Protein AF-A0A968ZKJ5-F1 (afdb_monomer)

Mean predicted aligned error: 7.87 Å

Structure (mmCIF, N/CA/C/O backbone):
data_AF-A0A968ZKJ5-F1
#
_entry.id   AF-A0A968ZKJ5-F1
#
loop_
_atom_site.group_PDB
_atom_site.id
_atom_site.type_symbol
_atom_site.label_atom_id
_atom_site.label_alt_id
_atom_site.label_comp_id
_atom_site.label_asym_id
_atom_site.label_entity_id
_atom_site.label_seq_id
_atom_site.pdbx_PDB_ins_code
_atom_site.Cartn_x
_atom_site.Cartn_y
_atom_site.Cartn_z
_atom_site.occupancy
_atom_site.B_iso_or_equiv
_atom_site.auth_seq_id
_atom_site.auth_comp_id
_atom_site.auth_asym_id
_atom_site.auth_atom_id
_atom_site.pdbx_PDB_model_num
ATOM 1 N N . MET A 1 1 ? -7.204 14.687 -14.076 1.00 49.84 1 MET A N 1
ATOM 2 C CA . MET A 1 1 ? -7.331 13.978 -12.780 1.00 49.84 1 MET A CA 1
ATOM 3 C C . MET A 1 1 ? -6.823 12.552 -12.993 1.00 49.84 1 MET A C 1
ATOM 5 O O . MET A 1 1 ? -7.183 11.982 -14.013 1.00 49.84 1 MET A O 1
ATOM 9 N N . HIS A 1 2 ? -5.934 12.014 -12.148 1.00 65.31 2 HIS A N 1
ATOM 10 C CA . HIS A 1 2 ? -5.369 10.662 -12.343 1.00 65.31 2 HIS A CA 1
ATOM 11 C C . HIS A 1 2 ? -6.399 9.583 -11.996 1.00 65.31 2 HIS A C 1
ATOM 13 O O . HIS A 1 2 ? -7.173 9.772 -11.060 1.00 65.31 2 HIS A O 1
ATOM 19 N N . ARG A 1 3 ? -6.401 8.447 -12.711 1.00 72.88 3 ARG A N 1
ATOM 20 C CA . ARG A 1 3 ? -7.383 7.360 -12.513 1.00 72.88 3 ARG A CA 1
ATOM 21 C C . ARG A 1 3 ? -7.411 6.880 -11.058 1.00 72.88 3 ARG A C 1
ATOM 23 O O . ARG A 1 3 ? -8.482 6.747 -10.478 1.00 72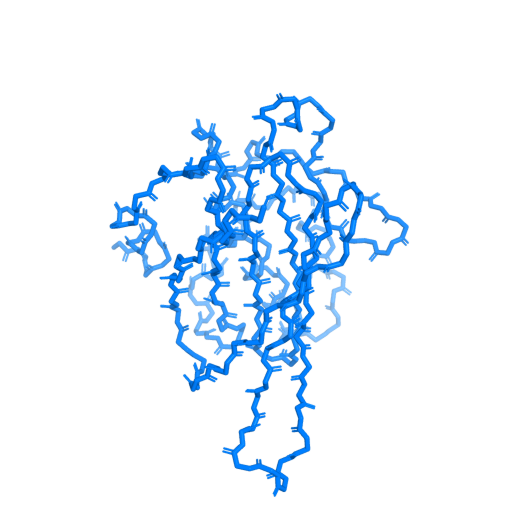.88 3 ARG A O 1
ATOM 30 N N . LEU A 1 4 ? -6.230 6.722 -10.453 1.00 72.12 4 LEU A N 1
ATOM 31 C CA . LEU A 1 4 ? -6.062 6.313 -9.052 1.00 72.12 4 LEU A CA 1
ATOM 32 C C . LEU A 1 4 ? -6.663 7.321 -8.061 1.00 72.12 4 LEU A C 1
ATOM 34 O O . LEU A 1 4 ? -7.309 6.924 -7.098 1.00 72.12 4 LEU A O 1
ATOM 38 N N . THR A 1 5 ? -6.475 8.625 -8.287 1.00 68.50 5 THR A N 1
ATOM 39 C CA . THR A 1 5 ? -7.021 9.653 -7.388 1.00 68.50 5 THR A CA 1
ATOM 40 C C . THR A 1 5 ? -8.514 9.877 -7.592 1.00 68.50 5 THR A C 1
ATOM 42 O O . THR A 1 5 ? -9.189 10.244 -6.637 1.00 68.50 5 THR A O 1
ATOM 45 N N . GLY A 1 6 ? -9.038 9.630 -8.796 1.00 71.12 6 GLY A N 1
ATOM 46 C CA . GLY A 1 6 ? -10.479 9.574 -9.050 1.00 71.12 6 GLY A CA 1
ATOM 47 C C . GLY A 1 6 ? -11.152 8.452 -8.269 1.00 71.12 6 GLY A C 1
ATOM 48 O O . GLY A 1 6 ? -12.038 8.735 -7.472 1.00 71.12 6 GLY A O 1
ATOM 49 N N . LEU A 1 7 ? -10.643 7.219 -8.389 1.00 72.25 7 LEU A N 1
ATOM 50 C CA . LEU A 1 7 ? -11.222 6.066 -7.690 1.00 72.25 7 LEU A CA 1
ATOM 51 C C . LEU A 1 7 ? -11.290 6.275 -6.167 1.00 72.25 7 LEU A C 1
ATOM 53 O O . LEU A 1 7 ? -12.276 5.909 -5.538 1.00 72.25 7 LEU A O 1
ATOM 57 N N . LEU A 1 8 ? -10.264 6.891 -5.572 1.00 74.81 8 LEU A N 1
ATOM 58 C CA . LEU A 1 8 ? -10.258 7.182 -4.136 1.00 74.81 8 LEU A CA 1
ATOM 59 C C . LEU A 1 8 ? -11.284 8.242 -3.738 1.00 74.81 8 LEU A C 1
ATOM 61 O O . LEU A 1 8 ? -11.889 8.127 -2.682 1.00 74.81 8 LEU A O 1
ATOM 65 N N . LYS A 1 9 ? -11.496 9.277 -4.556 1.00 72.25 9 LYS A N 1
ATOM 66 C CA . LYS A 1 9 ? -12.496 10.312 -4.248 1.00 72.25 9 LYS A CA 1
ATOM 67 C C . LYS A 1 9 ? -13.914 9.753 -4.229 1.00 72.25 9 LYS A C 1
ATOM 69 O O . LYS A 1 9 ? -14.715 10.186 -3.407 1.00 72.25 9 LYS A O 1
ATOM 74 N N . ASP A 1 10 ? -14.190 8.801 -5.112 1.00 68.69 10 ASP A N 1
ATOM 75 C CA . ASP A 1 10 ? -15.524 8.231 -5.287 1.00 68.69 10 ASP A CA 1
ATOM 76 C C . ASP A 1 10 ? -15.811 7.081 -4.302 1.00 68.69 10 ASP A C 1
ATOM 78 O O . ASP A 1 10 ? -16.959 6.654 -4.165 1.00 68.69 10 ASP A O 1
ATOM 82 N N . HIS A 1 11 ? -14.797 6.592 -3.573 1.00 69.44 11 HIS A N 1
ATOM 83 C CA . HIS A 1 11 ? -14.954 5.511 -2.604 1.00 69.44 11 HIS A CA 1
ATOM 84 C C . HIS A 1 11 ? -15.142 6.035 -1.171 1.00 69.44 11 HIS A C 1
ATOM 86 O O . HIS A 1 11 ? -14.295 6.767 -0.657 1.00 69.44 11 HIS A O 1
ATOM 92 N N . PRO A 1 12 ? -16.195 5.621 -0.445 1.00 62.97 12 PRO A N 1
ATOM 93 C CA . PRO A 1 12 ? -16.365 6.025 0.943 1.00 62.97 12 PRO A CA 1
ATOM 94 C C . PRO A 1 12 ? -15.247 5.453 1.837 1.00 62.97 12 PRO A C 1
ATOM 96 O O . PRO A 1 12 ? -15.015 4.247 1.894 1.00 62.97 12 PRO A O 1
ATOM 99 N N . VAL A 1 13 ? -14.589 6.334 2.600 1.00 65.00 13 VAL A N 1
ATOM 100 C CA . VAL A 1 13 ? -13.516 6.017 3.574 1.00 65.00 13 VAL A CA 1
ATOM 101 C C . VAL A 1 13 ? -14.021 5.204 4.778 1.00 65.00 13 VAL A C 1
ATOM 103 O O . VAL A 1 13 ? -13.237 4.666 5.559 1.00 65.00 13 VAL A O 1
ATOM 106 N N . ARG A 1 14 ? -15.342 5.130 4.986 1.00 68.44 14 ARG A N 1
ATOM 107 C CA . ARG A 1 14 ? -15.928 4.588 6.219 1.00 68.44 14 ARG A CA 1
ATOM 108 C C . ARG A 1 14 ? -15.789 3.069 6.298 1.00 68.44 14 ARG A C 1
ATOM 110 O O . ARG A 1 14 ? -16.676 2.335 5.878 1.00 68.44 14 ARG A O 1
ATOM 117 N N . LEU A 1 15 ? -14.716 2.617 6.940 1.00 74.50 15 LEU A N 1
ATOM 118 C CA . LEU A 1 15 ? -14.616 1.260 7.465 1.00 74.50 15 LEU A CA 1
ATOM 119 C C . LEU A 1 15 ? -15.594 1.122 8.637 1.00 74.50 15 LEU A C 1
ATOM 121 O O . LEU A 1 15 ? -15.406 1.732 9.694 1.00 74.50 15 LEU A O 1
ATOM 125 N N . SER A 1 16 ? -16.647 0.321 8.464 1.00 76.56 16 SER A N 1
ATOM 126 C CA . SER A 1 16 ? -17.399 -0.176 9.620 1.00 76.56 16 SER A CA 1
ATOM 127 C C . SER A 1 16 ? -16.469 -1.031 10.488 1.00 76.56 16 SER A C 1
ATOM 129 O O . SER A 1 16 ? -15.436 -1.499 10.015 1.00 76.56 16 SER A O 1
ATOM 131 N N . LYS A 1 17 ? -16.825 -1.279 11.755 1.00 77.00 17 LYS A N 1
ATOM 132 C CA . LYS A 1 17 ? -15.981 -2.059 12.683 1.00 77.00 17 LYS A CA 1
ATOM 133 C C . LYS A 1 17 ? -15.611 -3.461 12.174 1.00 77.00 17 LYS A C 1
ATOM 135 O O . LYS A 1 17 ? -14.669 -4.032 12.706 1.00 77.00 17 LYS A O 1
ATOM 140 N N . THR A 1 18 ? -16.331 -3.985 11.185 1.00 76.25 18 THR A N 1
ATOM 141 C CA . THR A 1 18 ? -16.178 -5.333 10.624 1.00 76.25 18 THR A CA 1
ATOM 142 C C . THR A 1 18 ? -15.886 -5.334 9.120 1.00 76.25 18 THR A C 1
ATOM 144 O O . THR A 1 18 ? -15.676 -6.399 8.540 1.00 76.25 18 THR A O 1
ATOM 147 N N . ALA A 1 19 ? -15.862 -4.163 8.471 1.00 80.69 19 ALA A N 1
ATOM 148 C CA . ALA A 1 19 ? -15.616 -4.066 7.039 1.00 80.69 19 ALA A CA 1
ATOM 149 C C . ALA A 1 19 ? -14.137 -4.270 6.704 1.00 80.69 19 ALA A C 1
ATOM 151 O O . ALA A 1 19 ? -13.238 -3.729 7.351 1.00 80.69 19 ALA A O 1
ATOM 152 N N . ILE A 1 20 ? -13.912 -4.999 5.621 1.00 81.31 20 ILE A N 1
ATOM 153 C CA . ILE A 1 20 ? -12.644 -5.126 4.926 1.00 81.31 20 ILE A CA 1
ATOM 154 C C . ILE A 1 20 ? -12.832 -4.527 3.542 1.00 81.31 20 ILE A C 1
ATOM 156 O O . ILE A 1 20 ? -13.724 -4.929 2.796 1.00 81.31 20 ILE A O 1
ATOM 160 N N . HIS A 1 21 ? -11.957 -3.602 3.177 1.00 85.62 21 HIS A N 1
ATOM 161 C CA . HIS A 1 21 ? -11.880 -3.099 1.813 1.00 85.62 21 HIS A CA 1
ATOM 162 C C . HIS A 1 21 ? -10.720 -3.792 1.096 1.00 85.62 21 HIS A C 1
ATOM 164 O O . HIS A 1 21 ? -9.587 -3.788 1.591 1.00 85.62 21 HIS A O 1
ATOM 170 N N . LEU A 1 22 ? -11.000 -4.387 -0.061 1.00 84.62 22 LEU A N 1
ATOM 171 C CA . LEU A 1 22 ? -10.004 -4.969 -0.953 1.00 84.62 22 LEU A CA 1
ATOM 172 C C . LEU A 1 22 ? -9.834 -4.076 -2.173 1.00 84.62 22 LEU A C 1
ATOM 174 O O . LEU A 1 22 ? -10.803 -3.705 -2.829 1.00 84.62 22 LEU A O 1
ATOM 178 N N . TRP A 1 23 ? -8.584 -3.752 -2.472 1.00 86.81 23 TRP A N 1
ATOM 179 C CA . TRP A 1 23 ? -8.210 -2.918 -3.600 1.00 86.81 23 TRP A CA 1
ATOM 180 C C . TRP A 1 23 ? -7.334 -3.706 -4.547 1.00 86.81 23 TRP A C 1
ATOM 182 O O . TRP A 1 23 ? -6.274 -4.197 -4.149 1.00 86.81 23 TRP A O 1
ATOM 192 N N . GLN A 1 24 ? -7.763 -3.786 -5.799 1.00 83.62 24 GLN A N 1
ATOM 193 C CA . GLN A 1 24 ? -7.006 -4.433 -6.858 1.00 83.62 24 GLN A CA 1
ATOM 194 C C . GLN A 1 24 ? -6.187 -3.398 -7.611 1.00 83.62 24 GLN A C 1
ATOM 196 O O . GLN A 1 24 ? -6.700 -2.344 -7.988 1.00 83.62 24 GLN A O 1
ATOM 201 N N . LEU A 1 25 ? -4.912 -3.700 -7.830 1.00 85.44 25 LEU A N 1
ATOM 202 C CA . LEU A 1 25 ? -3.980 -2.831 -8.526 1.00 85.44 25 LEU A CA 1
ATOM 203 C C . LEU A 1 25 ? -3.243 -3.607 -9.617 1.00 85.44 25 LEU A C 1
ATOM 205 O O . LEU A 1 25 ? -2.296 -4.341 -9.320 1.00 85.44 25 LEU A O 1
ATOM 209 N N . PRO A 1 26 ? -3.596 -3.384 -10.889 1.00 84.62 26 PRO A N 1
ATOM 210 C CA . PRO A 1 26 ? -2.771 -3.823 -12.004 1.00 84.62 26 PRO A CA 1
ATOM 211 C C . PRO A 1 26 ? -1.416 -3.110 -11.946 1.00 84.62 26 PRO A C 1
ATOM 213 O O . PRO A 1 26 ? -1.363 -1.882 -11.851 1.00 84.62 26 PRO A O 1
ATOM 216 N N . LEU A 1 27 ? -0.322 -3.865 -11.984 1.00 85.06 27 LEU A N 1
ATOM 217 C CA . LEU A 1 27 ? 1.054 -3.383 -11.855 1.00 85.06 27 LEU A CA 1
ATOM 218 C C . LEU A 1 27 ? 1.706 -3.066 -13.208 1.00 85.06 27 LEU A C 1
ATOM 220 O O . LEU A 1 27 ? 2.599 -2.223 -13.265 1.00 85.06 27 LEU A O 1
ATOM 224 N N . LEU A 1 28 ? 1.243 -3.697 -14.290 1.00 77.31 28 LEU A N 1
ATOM 225 C CA . LEU A 1 28 ? 1.602 -3.356 -15.670 1.00 77.31 28 LEU A CA 1
ATOM 226 C C . LEU A 1 28 ? 0.524 -2.470 -16.291 1.00 77.31 28 LEU A C 1
AT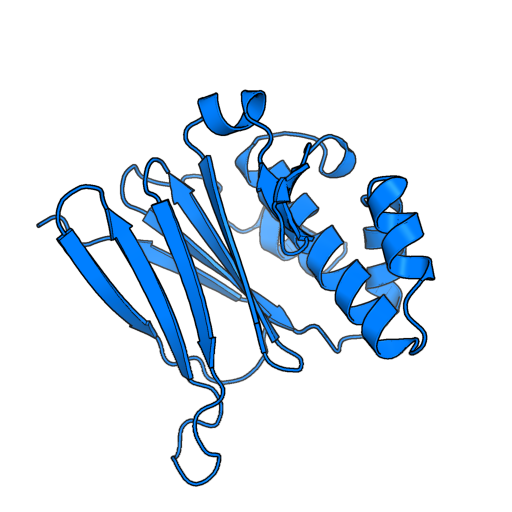OM 228 O O . LEU A 1 28 ? -0.381 -2.934 -16.973 1.00 77.31 28 LEU A O 1
ATOM 232 N N . GLN A 1 29 ? 0.617 -1.170 -16.036 1.00 68.94 29 GLN A N 1
ATOM 233 C CA . GLN A 1 29 ? -0.122 -0.142 -16.770 1.00 68.94 29 GLN A CA 1
ATOM 234 C C . GLN A 1 29 ? 0.829 1.002 -17.142 1.00 68.94 29 GLN A C 1
ATOM 236 O O . GLN A 1 29 ? 1.965 1.053 -16.670 1.00 68.94 29 GLN A O 1
ATOM 241 N N . ALA A 1 30 ? 0.364 1.899 -18.015 1.00 60.41 30 ALA A N 1
ATOM 242 C CA . ALA A 1 30 ? 1.148 2.981 -18.603 1.00 60.41 30 ALA A CA 1
ATOM 243 C C . ALA A 1 30 ? 1.999 3.764 -17.579 1.00 60.41 30 ALA A C 1
ATOM 245 O O . ALA A 1 30 ? 1.529 4.209 -16.530 1.00 60.41 30 ALA A O 1
ATOM 246 N N . THR A 1 31 ? 3.259 3.992 -17.952 1.00 64.69 31 THR A N 1
ATOM 247 C CA . THR A 1 31 ? 4.326 4.603 -17.141 1.00 64.69 31 THR A CA 1
ATOM 248 C C . THR A 1 31 ? 4.037 6.032 -16.674 1.00 64.69 31 THR A C 1
ATOM 250 O O . THR A 1 31 ? 4.635 6.487 -15.700 1.00 64.69 31 THR A O 1
ATOM 253 N N . ALA A 1 32 ? 3.102 6.737 -17.317 1.00 76.69 32 ALA A N 1
ATOM 254 C CA . ALA A 1 32 ? 2.769 8.122 -16.994 1.00 76.69 32 ALA A CA 1
ATOM 255 C C . ALA A 1 32 ? 2.241 8.296 -15.560 1.00 76.69 32 ALA A C 1
ATOM 257 O O . ALA A 1 32 ? 2.535 9.305 -14.926 1.00 76.69 32 ALA A O 1
ATOM 258 N N . GLU A 1 33 ? 1.515 7.316 -15.008 1.00 77.56 33 GLU A N 1
ATOM 259 C CA . GLU A 1 33 ? 1.037 7.400 -13.620 1.00 77.56 33 GLU A CA 1
ATOM 260 C C . GLU A 1 33 ? 2.187 7.321 -12.608 1.00 77.56 33 GLU A C 1
ATOM 262 O O . GLU A 1 33 ? 2.138 7.980 -11.571 1.00 77.56 33 GLU A O 1
ATOM 267 N N . ASN A 1 34 ? 3.263 6.595 -12.929 1.00 86.25 34 ASN A N 1
ATOM 268 C CA . ASN A 1 34 ? 4.410 6.460 -12.031 1.00 86.25 34 ASN A CA 1
ATOM 269 C C . ASN A 1 34 ? 5.128 7.792 -11.793 1.00 86.25 34 ASN A C 1
ATOM 271 O O . ASN A 1 34 ? 5.699 7.976 -10.722 1.00 86.25 34 ASN A O 1
ATOM 275 N N . LEU A 1 35 ? 5.046 8.742 -12.731 1.00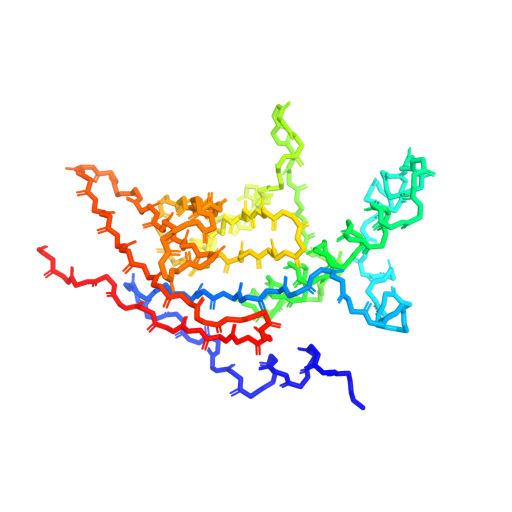 87.81 35 LEU A N 1
ATOM 276 C CA . LEU A 1 35 ? 5.584 10.094 -12.543 1.00 87.81 35 LEU A CA 1
ATOM 277 C C . LEU A 1 35 ? 4.872 10.854 -11.416 1.00 87.81 35 LEU A C 1
ATOM 279 O O . LEU A 1 35 ? 5.503 11.649 -10.729 1.00 87.81 35 LEU A O 1
ATOM 283 N N . PHE A 1 36 ? 3.583 10.586 -11.191 1.00 88.62 36 PHE A N 1
ATOM 284 C CA . PHE A 1 36 ? 2.800 11.192 -10.107 1.00 88.62 36 PHE A CA 1
ATOM 285 C C . PHE A 1 36 ? 2.922 10.424 -8.794 1.00 88.62 36 PHE A C 1
ATOM 287 O O . PHE A 1 36 ? 2.733 10.993 -7.724 1.00 88.62 36 PHE A O 1
ATOM 294 N N . LEU A 1 37 ? 3.232 9.130 -8.872 1.00 91.31 37 LEU A N 1
ATOM 295 C CA . LEU A 1 37 ? 3.439 8.281 -7.702 1.00 91.31 37 LEU A CA 1
ATOM 296 C C . LEU A 1 37 ? 4.837 8.451 -7.110 1.00 91.31 37 LEU A C 1
ATOM 298 O O . LEU A 1 37 ? 4.982 8.409 -5.893 1.00 91.31 37 LEU A O 1
ATOM 302 N N . TRP A 1 38 ? 5.849 8.672 -7.950 1.00 93.81 38 TRP A N 1
ATOM 303 C CA . TRP A 1 38 ? 7.241 8.812 -7.532 1.00 93.81 38 TRP A CA 1
ATOM 304 C C . TRP A 1 38 ? 7.456 9.843 -6.408 1.00 93.81 38 TRP A C 1
ATOM 306 O O . TRP A 1 38 ? 8.086 9.483 -5.414 1.00 93.81 38 TRP A O 1
ATOM 316 N N . PRO A 1 39 ? 6.905 11.073 -6.476 1.00 94.88 39 PRO A N 1
ATOM 317 C CA . PRO A 1 39 ? 7.089 12.073 -5.424 1.00 94.88 39 PRO A CA 1
ATOM 318 C C . PRO A 1 39 ? 6.422 11.707 -4.094 1.00 94.88 39 PRO A C 1
ATOM 320 O O . PRO A 1 39 ? 6.704 12.341 -3.084 1.00 94.88 39 PRO A O 1
ATOM 323 N N . LEU A 1 40 ? 5.524 10.714 -4.082 1.00 95.00 40 LEU A N 1
ATOM 324 C CA . LEU A 1 40 ? 4.865 10.246 -2.862 1.00 95.00 40 LEU A CA 1
ATOM 325 C C . LEU A 1 40 ? 5.741 9.267 -2.075 1.00 95.00 40 LEU A C 1
ATOM 327 O O . LEU A 1 40 ? 5.498 9.073 -0.888 1.00 95.00 40 LEU A O 1
ATOM 331 N N . LEU A 1 41 ? 6.707 8.614 -2.728 1.00 94.50 41 LEU A N 1
ATOM 332 C CA . LEU A 1 41 ? 7.598 7.650 -2.085 1.00 94.50 41 LEU A CA 1
ATOM 333 C C . LEU A 1 41 ? 8.560 8.357 -1.124 1.00 94.50 41 LEU A C 1
ATOM 335 O O . LEU A 1 41 ? 9.080 9.430 -1.446 1.00 94.50 41 LEU A O 1
ATOM 339 N N . SER A 1 42 ? 8.867 7.709 0.005 1.00 92.75 42 SER A N 1
ATOM 340 C CA . SER A 1 42 ? 9.954 8.156 0.886 1.00 92.75 42 SER A CA 1
ATOM 341 C C . SER A 1 42 ? 11.305 8.073 0.172 1.00 92.75 42 SER A C 1
ATOM 343 O O . SER A 1 42 ? 11.456 7.374 -0.833 1.00 92.75 42 SER A O 1
ATOM 345 N N . VAL A 1 43 ? 12.315 8.764 0.701 1.00 93.00 43 VAL A N 1
ATOM 346 C CA . VAL A 1 43 ? 13.677 8.742 0.142 1.00 93.00 43 VAL A CA 1
ATOM 347 C C . VAL A 1 43 ? 14.203 7.305 0.049 1.00 93.00 43 VAL A C 1
ATOM 349 O O . VAL A 1 43 ? 14.627 6.862 -1.014 1.00 93.00 43 VAL A O 1
ATOM 352 N N . ASP A 1 44 ? 14.074 6.541 1.125 1.00 91.62 44 ASP A N 1
ATOM 353 C CA . ASP A 1 44 ? 14.448 5.127 1.232 1.00 91.62 44 ASP A CA 1
ATOM 354 C C . ASP A 1 44 ? 13.679 4.221 0.248 1.00 91.62 44 ASP A C 1
ATOM 356 O O . ASP A 1 44 ? 14.245 3.280 -0.319 1.00 91.62 44 ASP A O 1
ATOM 360 N N . GLU A 1 45 ? 12.409 4.512 -0.037 1.00 93.69 45 GLU A N 1
ATOM 361 C CA . GLU A 1 45 ? 11.651 3.806 -1.077 1.00 93.69 45 GLU A CA 1
ATOM 362 C C . GLU A 1 45 ? 12.126 4.167 -2.484 1.00 93.69 45 GLU A C 1
ATOM 364 O O . GLU A 1 45 ? 12.246 3.278 -3.329 1.00 93.69 45 GLU A O 1
ATOM 369 N N . GLN A 1 46 ? 12.419 5.442 -2.747 1.00 95.69 46 GLN A N 1
ATOM 370 C CA . GLN A 1 46 ? 12.980 5.892 -4.021 1.00 95.69 46 GLN A CA 1
ATOM 371 C C . GLN A 1 46 ? 14.358 5.266 -4.264 1.00 95.69 46 GLN A C 1
ATOM 373 O O . GLN A 1 46 ? 14.652 4.809 -5.369 1.00 95.69 46 GLN A O 1
ATOM 378 N N . GLU A 1 47 ? 15.199 5.185 -3.236 1.00 94.81 47 GLU A N 1
ATOM 379 C CA . GLU A 1 47 ? 16.478 4.482 -3.303 1.00 94.81 47 GLU A CA 1
ATOM 380 C C . GLU A 1 47 ? 16.290 2.995 -3.583 1.00 94.81 47 GLU A C 1
ATOM 382 O O . GLU A 1 47 ? 16.963 2.446 -4.455 1.00 94.81 47 GLU A O 1
ATOM 387 N N . ARG A 1 48 ? 15.350 2.333 -2.900 1.00 92.94 48 ARG A N 1
ATOM 388 C CA . ARG A 1 48 ? 15.022 0.928 -3.169 1.00 92.94 48 ARG A CA 1
ATOM 389 C C . ARG A 1 48 ? 14.529 0.730 -4.602 1.00 92.94 48 ARG A C 1
ATOM 391 O O . ARG A 1 48 ? 14.959 -0.217 -5.256 1.00 92.94 48 ARG A O 1
ATOM 398 N N . ALA A 1 49 ? 13.688 1.628 -5.109 1.00 93.62 49 ALA A N 1
ATOM 399 C CA . ALA A 1 49 ? 13.203 1.596 -6.485 1.00 93.62 49 ALA A CA 1
ATOM 400 C C . ALA A 1 49 ? 14.354 1.707 -7.501 1.00 93.62 49 ALA A C 1
ATOM 402 O O . ALA A 1 49 ? 14.352 1.021 -8.521 1.00 93.62 49 ALA A O 1
ATOM 403 N N . LYS A 1 50 ? 15.370 2.533 -7.222 1.00 95.56 50 LYS A N 1
ATOM 404 C CA . LYS A 1 50 ? 16.563 2.692 -8.077 1.00 95.56 50 LYS A CA 1
ATOM 405 C C . LYS A 1 50 ? 17.471 1.458 -8.114 1.00 95.56 50 LYS A C 1
ATOM 407 O O . LYS A 1 50 ? 18.261 1.340 -9.041 1.00 95.56 50 LYS A O 1
ATOM 412 N N . ARG A 1 51 ? 17.365 0.539 -7.145 1.00 95.75 51 ARG A N 1
ATOM 413 C CA . ARG A 1 51 ? 18.193 -0.684 -7.075 1.00 95.75 51 ARG A CA 1
ATOM 414 C C . ARG A 1 51 ? 17.682 -1.832 -7.953 1.00 95.75 51 ARG A C 1
ATOM 416 O O . ARG A 1 51 ? 18.388 -2.825 -8.107 1.00 95.75 51 ARG A O 1
ATOM 423 N N . PHE A 1 52 ? 16.472 -1.741 -8.507 1.00 93.06 52 PHE A N 1
ATOM 424 C CA . PHE A 1 52 ? 15.967 -2.764 -9.424 1.00 93.06 52 PHE A CA 1
ATOM 425 C C . PHE A 1 52 ? 16.732 -2.738 -10.750 1.00 93.06 52 PHE A C 1
ATOM 427 O O . PHE A 1 52 ? 16.855 -1.695 -11.384 1.00 93.06 52 PHE A O 1
ATOM 434 N N . VAL A 1 53 ? 17.202 -3.909 -11.189 1.00 94.94 53 VAL A N 1
ATOM 435 C CA . VAL A 1 53 ? 17.945 -4.065 -12.452 1.00 94.94 53 VAL A CA 1
ATOM 436 C C . VAL A 1 53 ? 17.023 -3.902 -13.659 1.00 94.94 53 VAL A C 1
ATOM 438 O O . VAL A 1 53 ? 17.380 -3.262 -14.645 1.00 94.94 53 VAL A O 1
ATOM 441 N N . ARG A 1 54 ? 15.821 -4.487 -13.597 1.00 91.81 54 ARG A N 1
ATOM 442 C CA . ARG A 1 54 ? 14.835 -4.383 -14.673 1.00 91.81 54 ARG A CA 1
ATOM 443 C C . ARG A 1 54 ? 13.943 -3.176 -14.436 1.00 91.81 54 ARG A C 1
ATOM 445 O O . ARG A 1 54 ? 13.311 -3.057 -13.388 1.00 91.81 54 ARG A O 1
ATOM 452 N N . ARG A 1 55 ? 13.809 -2.342 -15.468 1.00 90.25 55 ARG A N 1
ATOM 453 C CA . ARG A 1 55 ? 12.892 -1.196 -15.479 1.00 90.25 55 ARG A CA 1
ATOM 454 C C . ARG A 1 55 ? 11.457 -1.590 -15.116 1.00 90.25 55 ARG A C 1
ATOM 456 O O . ARG A 1 55 ? 10.807 -0.891 -14.353 1.00 90.25 55 ARG A O 1
ATOM 463 N N . GLN A 1 56 ? 10.993 -2.733 -15.611 1.00 89.50 56 GLN A N 1
ATOM 464 C CA . GLN A 1 56 ? 9.655 -3.236 -15.313 1.00 89.50 56 GLN A CA 1
ATOM 465 C C . GLN A 1 56 ? 9.463 -3.503 -13.812 1.00 89.50 56 GLN A C 1
ATOM 467 O O . GLN A 1 56 ? 8.447 -3.114 -13.247 1.00 89.50 56 GLN A O 1
ATOM 472 N N . ASP A 1 57 ? 10.447 -4.105 -13.139 1.00 90.19 57 ASP A N 1
ATOM 473 C CA . ASP A 1 57 ? 10.366 -4.381 -11.700 1.00 90.19 57 ASP A CA 1
ATOM 474 C C . ASP A 1 57 ? 10.386 -3.079 -10.882 1.00 90.19 57 ASP A C 1
ATOM 476 O O . ASP A 1 57 ? 9.622 -2.928 -9.925 1.00 90.19 57 ASP A O 1
ATOM 480 N N . GLN A 1 58 ? 11.191 -2.098 -11.309 1.00 92.19 58 GLN A N 1
ATOM 481 C CA . GLN A 1 58 ? 11.178 -0.746 -10.747 1.00 92.19 58 GLN A CA 1
ATOM 482 C C . GLN A 1 58 ? 9.797 -0.090 -10.885 1.00 92.19 58 GLN A C 1
ATOM 484 O O . GLN A 1 58 ? 9.259 0.436 -9.911 1.00 92.19 58 GLN A O 1
ATOM 489 N N . GLU A 1 59 ? 9.213 -0.116 -12.082 1.00 91.19 59 GLU A N 1
ATOM 490 C CA . GLU A 1 59 ? 7.914 0.495 -12.368 1.00 91.19 59 GLU A CA 1
ATOM 491 C C . GLU A 1 59 ? 6.792 -0.159 -11.558 1.00 91.19 59 GLU A C 1
ATOM 493 O O . GLU A 1 59 ? 5.973 0.552 -10.968 1.00 91.19 59 GLU A O 1
ATOM 498 N N . LYS A 1 60 ? 6.795 -1.493 -11.450 1.00 90.38 60 LYS A N 1
ATOM 499 C CA . LYS A 1 60 ? 5.866 -2.242 -10.592 1.00 90.38 60 LYS A CA 1
ATOM 500 C C . LYS A 1 60 ? 6.014 -1.842 -9.126 1.00 90.38 60 LYS A C 1
ATOM 502 O O . LYS A 1 60 ? 5.010 -1.624 -8.449 1.00 90.38 60 LYS A O 1
ATOM 507 N N . PHE A 1 61 ? 7.249 -1.712 -8.636 1.00 91.25 61 PHE A N 1
ATOM 508 C CA . PHE A 1 61 ? 7.509 -1.298 -7.259 1.00 91.25 61 PHE A CA 1
ATOM 509 C C . PHE A 1 61 ? 6.983 0.114 -6.977 1.00 91.25 61 PHE A C 1
ATOM 511 O O . PHE A 1 61 ? 6.270 0.306 -5.991 1.00 91.25 61 PHE A O 1
ATOM 518 N N . VAL A 1 62 ? 7.292 1.089 -7.841 1.00 93.00 62 VAL A N 1
ATOM 519 C CA . VAL A 1 62 ? 6.822 2.480 -7.698 1.00 93.00 62 VAL A CA 1
ATOM 520 C C . VAL A 1 62 ? 5.299 2.528 -7.705 1.00 93.00 62 VAL A C 1
ATOM 522 O O . VAL A 1 62 ? 4.701 3.178 -6.846 1.00 93.00 62 VAL A O 1
ATOM 525 N N . ARG A 1 63 ? 4.670 1.789 -8.622 1.00 91.19 63 ARG A N 1
ATOM 526 C CA . ARG A 1 63 ? 3.215 1.729 -8.742 1.00 91.19 63 ARG A CA 1
ATOM 527 C C . ARG A 1 63 ? 2.559 1.153 -7.493 1.00 91.19 63 ARG A C 1
ATOM 529 O O . ARG A 1 63 ? 1.695 1.802 -6.903 1.00 91.19 63 ARG A O 1
ATOM 536 N N . ALA A 1 64 ? 3.006 -0.025 -7.056 1.00 90.69 64 ALA A N 1
ATOM 537 C CA . ALA A 1 64 ? 2.501 -0.675 -5.850 1.00 90.69 64 ALA A CA 1
ATOM 538 C C . ALA A 1 64 ? 2.676 0.221 -4.621 1.00 90.69 64 ALA A C 1
ATOM 540 O O . ALA A 1 64 ? 1.741 0.418 -3.844 1.00 90.69 64 ALA A O 1
ATOM 541 N N . ARG A 1 65 ? 3.868 0.802 -4.457 1.00 93.06 65 ARG A N 1
ATOM 542 C CA . ARG A 1 65 ? 4.186 1.618 -3.290 1.00 93.06 65 ARG A CA 1
ATOM 543 C C . ARG A 1 65 ? 3.387 2.913 -3.253 1.00 93.06 65 ARG A C 1
ATOM 545 O O . ARG A 1 65 ? 2.777 3.219 -2.229 1.00 93.06 65 ARG A O 1
ATOM 552 N N . GLY A 1 66 ? 3.379 3.654 -4.356 1.00 92.88 66 GLY A N 1
ATOM 553 C CA . GLY A 1 66 ? 2.657 4.916 -4.451 1.00 92.88 66 GLY A CA 1
ATOM 554 C C . GLY A 1 66 ? 1.156 4.725 -4.256 1.00 92.88 66 GLY A C 1
ATOM 555 O O . GLY A 1 66 ? 0.529 5.511 -3.551 1.00 92.88 66 GLY A O 1
ATOM 556 N N . PHE A 1 67 ? 0.585 3.644 -4.791 1.00 90.69 67 PHE A N 1
ATOM 557 C CA . PHE A 1 67 ? -0.826 3.333 -4.577 1.00 90.69 67 PHE A CA 1
ATOM 558 C C . PHE A 1 67 ? -1.147 3.011 -3.115 1.00 90.69 67 PHE A C 1
ATOM 560 O O . PHE A 1 67 ? -2.106 3.552 -2.572 1.00 90.69 67 PHE A O 1
ATOM 567 N N . VAL A 1 68 ? -0.327 2.195 -2.443 1.00 92.12 68 VAL A N 1
ATOM 568 C CA . VAL A 1 68 ? -0.508 1.912 -1.009 1.00 92.12 68 VAL A CA 1
ATOM 569 C C . VAL A 1 68 ? -0.434 3.196 -0.180 1.00 92.12 68 VAL A C 1
ATOM 571 O O . VAL A 1 68 ? -1.225 3.369 0.742 1.00 92.12 68 VAL A O 1
ATOM 574 N N . ARG A 1 69 ? 0.467 4.125 -0.518 1.00 93.94 69 ARG A N 1
ATOM 575 C CA . ARG A 1 69 ? 0.539 5.439 0.139 1.00 93.94 69 ARG A CA 1
ATOM 576 C C . ARG A 1 69 ? -0.707 6.279 -0.090 1.00 93.94 69 ARG A C 1
ATOM 578 O O . ARG A 1 69 ? -1.226 6.847 0.865 1.00 93.94 69 ARG A O 1
ATOM 585 N N . LEU A 1 70 ? -1.196 6.343 -1.329 1.00 92.19 70 LEU A N 1
ATOM 586 C CA . LEU A 1 70 ? -2.435 7.050 -1.659 1.00 92.19 70 LEU A CA 1
ATOM 587 C C . LEU A 1 70 ? -3.620 6.487 -0.876 1.00 92.19 70 LEU A C 1
ATOM 589 O O . LEU A 1 70 ? -4.364 7.251 -0.265 1.00 92.19 70 LEU A O 1
ATOM 593 N N . LEU A 1 71 ? -3.755 5.160 -0.857 1.00 91.12 71 LEU A N 1
ATOM 594 C CA . LEU A 1 71 ? -4.787 4.472 -0.095 1.00 91.12 71 LEU A CA 1
ATOM 595 C C . LEU A 1 71 ? -4.689 4.814 1.385 1.00 91.12 71 LEU A C 1
ATOM 597 O O . LEU A 1 71 ? -5.632 5.339 1.961 1.00 91.12 71 LEU A O 1
ATOM 601 N N . LEU A 1 72 ? -3.549 4.548 2.014 1.00 91.62 72 LEU A N 1
ATOM 602 C CA . LEU A 1 72 ? -3.416 4.735 3.455 1.00 91.62 72 LEU A CA 1
ATOM 603 C C . LEU A 1 72 ? -3.538 6.203 3.856 1.00 91.62 72 LEU A C 1
ATOM 605 O O . LEU A 1 72 ? -4.186 6.480 4.857 1.00 91.62 72 LEU A O 1
ATOM 609 N N . GLY A 1 73 ? -3.012 7.136 3.060 1.00 91.44 73 GLY A N 1
ATOM 610 C CA . GLY A 1 73 ? -3.236 8.566 3.267 1.00 91.44 73 GLY A CA 1
ATOM 611 C C . GLY A 1 73 ? -4.725 8.911 3.241 1.00 91.44 73 GLY A C 1
ATOM 612 O O . GLY A 1 73 ? -5.215 9.612 4.121 1.00 91.44 73 GLY A O 1
ATOM 613 N N . HIS A 1 74 ? -5.477 8.325 2.309 1.00 89.62 74 HIS A N 1
ATOM 614 C CA . HIS A 1 74 ? -6.925 8.490 2.234 1.00 89.62 74 HIS A CA 1
ATOM 615 C C . HIS A 1 74 ? -7.668 7.904 3.452 1.00 89.62 74 HIS A C 1
ATOM 617 O O . HIS A 1 74 ? -8.520 8.586 4.015 1.00 89.62 74 HIS A O 1
ATOM 623 N N . TYR A 1 75 ? -7.320 6.698 3.926 1.00 88.69 75 TYR A N 1
ATOM 624 C CA . TYR A 1 75 ? -7.946 6.104 5.126 1.00 88.69 75 TYR A CA 1
ATOM 625 C C . TYR A 1 75 ? -7.552 6.790 6.437 1.00 88.69 75 TYR A C 1
ATOM 627 O O . TYR A 1 75 ? -8.325 6.777 7.394 1.00 88.69 75 TYR A O 1
ATOM 635 N N . LEU A 1 76 ? -6.352 7.366 6.499 1.00 88.75 76 LEU A N 1
ATOM 636 C CA . LEU A 1 76 ? -5.817 8.026 7.690 1.00 88.75 76 LEU A CA 1
ATOM 637 C C . LEU A 1 76 ? -6.082 9.536 7.707 1.00 88.75 76 LEU A C 1
ATOM 639 O O . LEU A 1 76 ? -5.770 10.182 8.702 1.00 88.75 76 LEU A O 1
ATOM 643 N N . SER A 1 77 ? -6.641 10.099 6.631 1.00 88.94 77 SER A N 1
ATOM 644 C CA . SER A 1 77 ? -6.722 11.550 6.408 1.00 88.94 77 SER A CA 1
ATOM 645 C C . SER A 1 77 ? -5.357 12.248 6.519 1.00 88.94 77 SER A C 1
ATOM 647 O O . SER A 1 77 ? -5.246 13.329 7.092 1.00 88.94 77 SER A O 1
ATOM 649 N N . LEU A 1 78 ? -4.312 11.623 5.970 1.00 90.50 78 LEU A N 1
ATOM 650 C CA . LEU A 1 78 ? -2.944 12.142 5.932 1.00 90.50 78 LEU A CA 1
ATOM 651 C C . LEU A 1 78 ? -2.487 12.373 4.488 1.00 90.50 78 LEU A C 1
ATOM 653 O O . LEU A 1 78 ? -2.886 11.627 3.585 1.00 90.50 78 LEU A O 1
ATOM 657 N N . PRO A 1 79 ? -1.587 13.339 4.244 1.00 92.00 79 PRO A N 1
ATOM 658 C CA . PRO A 1 79 ? -0.864 13.401 2.984 1.00 92.00 79 PRO A CA 1
ATOM 659 C C . PRO A 1 79 ? -0.164 12.053 2.699 1.00 92.00 79 PRO A C 1
ATOM 661 O O . PRO A 1 79 ? 0.505 11.514 3.580 1.00 92.00 79 PRO A O 1
ATOM 664 N N . PRO A 1 80 ? -0.263 11.485 1.481 1.00 92.31 80 PRO A N 1
ATOM 665 C CA . PRO A 1 80 ? 0.313 10.170 1.162 1.00 92.31 80 PRO A CA 1
ATOM 666 C C . PRO A 1 80 ? 1.822 10.046 1.442 1.00 92.31 80 PRO A C 1
ATOM 668 O O . PRO A 1 80 ? 2.314 8.975 1.805 1.00 92.31 80 PRO A O 1
ATOM 671 N N . ALA A 1 81 ? 2.559 11.147 1.277 1.00 92.44 81 ALA A N 1
ATOM 672 C CA . ALA A 1 81 ? 3.991 11.222 1.561 1.00 92.44 81 ALA A CA 1
ATOM 673 C C . ALA A 1 81 ? 4.306 11.157 3.069 1.00 92.44 81 ALA A C 1
ATOM 675 O O . ALA A 1 81 ? 5.382 10.706 3.449 1.00 92.44 81 ALA A O 1
ATOM 676 N N . GLU A 1 82 ? 3.359 11.536 3.931 1.00 92.31 82 GLU A N 1
ATOM 677 C CA . GLU A 1 82 ? 3.507 11.527 5.393 1.00 92.31 82 GLU A CA 1
ATOM 678 C C . GLU A 1 82 ? 3.139 10.179 6.028 1.00 92.31 82 GLU A C 1
ATOM 680 O O . GLU A 1 82 ? 3.340 9.972 7.223 1.00 92.31 82 GLU A O 1
ATOM 685 N N . VAL A 1 83 ? 2.632 9.219 5.245 1.00 92.50 83 VAL A N 1
ATOM 686 C CA . VAL A 1 83 ? 2.404 7.856 5.736 1.00 92.50 83 VAL A CA 1
ATOM 687 C C . VAL A 1 83 ? 3.751 7.219 6.084 1.00 92.50 83 VAL A C 1
ATOM 689 O O . VAL A 1 83 ? 4.584 6.969 5.209 1.00 92.50 83 VAL A O 1
ATOM 692 N N . VAL A 1 84 ? 3.970 6.929 7.365 1.00 90.75 84 VAL A N 1
ATOM 693 C CA . VAL A 1 84 ? 5.216 6.318 7.837 1.00 90.75 84 VAL A CA 1
ATOM 694 C C . VAL A 1 84 ? 5.080 4.799 7.844 1.00 90.75 84 VAL A C 1
ATOM 696 O O . VAL A 1 84 ? 4.181 4.240 8.482 1.00 90.75 84 VAL A O 1
ATOM 699 N N . PHE A 1 85 ? 5.997 4.127 7.145 1.00 90.12 85 PHE A N 1
ATOM 700 C CA . PHE A 1 85 ? 6.125 2.675 7.187 1.00 90.12 85 PHE A CA 1
ATOM 701 C C . PHE A 1 85 ? 7.295 2.246 8.061 1.00 90.12 85 PHE A C 1
ATOM 703 O O . PHE A 1 85 ? 8.371 2.833 8.023 1.00 90.12 85 PHE A O 1
ATOM 710 N N . GLU A 1 86 ? 7.093 1.149 8.772 1.00 87.88 86 GLU A N 1
ATOM 711 C CA . GLU A 1 86 ? 8.154 0.315 9.315 1.00 87.88 86 GLU A CA 1
ATOM 712 C C . GLU A 1 86 ? 8.335 -0.908 8.408 1.00 87.88 86 GLU A C 1
ATOM 714 O O . GLU A 1 86 ? 7.385 -1.401 7.786 1.00 87.88 86 GLU A O 1
ATOM 719 N N . TYR A 1 87 ? 9.565 -1.409 8.325 1.00 80.00 87 TYR A N 1
ATOM 720 C CA . TYR A 1 87 ? 9.905 -2.547 7.479 1.00 80.00 87 TYR A CA 1
ATOM 721 C C . TYR A 1 87 ? 10.276 -3.750 8.337 1.00 80.00 87 TYR A C 1
ATOM 723 O O . TYR A 1 87 ? 11.224 -3.706 9.115 1.00 80.00 87 TYR A O 1
ATOM 731 N N . GLY A 1 88 ? 9.535 -4.845 8.166 1.00 70.50 88 GLY A N 1
ATOM 732 C CA . GLY A 1 88 ? 9.893 -6.127 8.768 1.00 70.50 88 GLY A CA 1
ATOM 733 C C . GLY A 1 88 ? 11.023 -6.839 8.015 1.00 70.50 88 GLY A C 1
ATOM 734 O O . GLY A 1 88 ? 11.442 -6.419 6.936 1.00 70.50 88 GLY A O 1
ATOM 735 N N . LEU A 1 89 ? 11.433 -8.000 8.535 1.00 57.56 89 LEU A N 1
ATOM 736 C CA . LEU A 1 89 ? 12.549 -8.831 8.041 1.00 57.56 89 LEU A CA 1
ATOM 737 C C . LEU A 1 89 ? 12.504 -9.193 6.541 1.00 57.56 89 LEU A C 1
ATOM 739 O O . LEU A 1 89 ? 13.528 -9.538 5.964 1.00 57.56 89 LEU A O 1
ATOM 743 N N . ARG A 1 90 ? 11.335 -9.121 5.891 1.00 63.41 90 ARG A N 1
ATOM 744 C CA . ARG A 1 90 ? 11.150 -9.432 4.456 1.00 63.41 90 ARG A CA 1
ATOM 745 C C . ARG A 1 90 ? 10.891 -8.195 3.589 1.00 63.41 90 ARG A C 1
ATOM 747 O O . ARG A 1 90 ? 10.429 -8.310 2.458 1.00 63.41 90 ARG A O 1
ATOM 754 N N . GLY A 1 91 ? 11.111 -6.996 4.130 1.00 70.75 91 GLY A N 1
ATOM 755 C CA . GLY A 1 91 ? 10.877 -5.732 3.429 1.00 70.75 91 GLY A CA 1
ATOM 756 C C . GLY A 1 91 ? 9.404 -5.448 3.114 1.00 70.75 91 GLY A C 1
ATOM 757 O O . GLY A 1 91 ? 9.131 -4.566 2.290 1.00 70.75 91 GLY A O 1
ATOM 758 N N . LYS A 1 92 ? 8.473 -6.188 3.739 1.00 78.62 92 LYS A N 1
ATOM 759 C CA . LYS A 1 92 ? 7.029 -5.937 3.676 1.00 78.62 92 LYS A CA 1
ATOM 760 C C . LYS A 1 92 ? 6.719 -4.711 4.539 1.00 78.62 92 LYS A C 1
ATOM 762 O O . LYS A 1 92 ? 7.147 -4.681 5.695 1.00 78.62 92 LYS A O 1
ATOM 767 N N . PRO A 1 93 ? 6.017 -3.710 3.993 1.00 85.31 93 PRO A N 1
ATOM 768 C CA . PRO A 1 93 ? 5.687 -2.517 4.750 1.00 85.31 93 PRO A CA 1
ATOM 769 C C . PRO A 1 93 ? 4.625 -2.818 5.799 1.00 85.31 93 PRO A C 1
ATOM 771 O O . PRO A 1 93 ? 3.684 -3.572 5.548 1.00 85.31 93 PRO A O 1
ATOM 774 N N . GLN A 1 94 ? 4.751 -2.174 6.944 1.00 85.56 94 GLN A N 1
ATOM 775 C CA . GLN A 1 94 ? 3.734 -2.116 7.984 1.00 85.56 94 GLN A CA 1
ATOM 776 C C . GLN A 1 94 ? 3.571 -0.656 8.393 1.00 85.56 94 GLN A C 1
ATOM 778 O O . GLN A 1 94 ? 4.530 0.105 8.315 1.00 85.56 94 GLN A O 1
ATOM 783 N N . LEU A 1 95 ? 2.375 -0.236 8.810 1.00 86.38 95 LEU A N 1
ATOM 784 C CA . LEU A 1 95 ? 2.201 1.115 9.355 1.00 86.38 95 LEU A CA 1
ATOM 785 C C . LEU A 1 95 ? 3.092 1.259 10.589 1.00 86.38 95 LEU A C 1
ATOM 787 O O . LEU A 1 95 ? 3.234 0.289 11.338 1.00 86.38 95 LEU A O 1
ATOM 791 N N . ALA A 1 96 ? 3.676 2.434 10.806 1.00 85.25 96 ALA A N 1
ATOM 792 C CA . ALA A 1 96 ? 4.444 2.700 12.016 1.00 85.25 96 ALA A CA 1
ATOM 793 C C . ALA A 1 96 ? 3.585 2.534 13.280 1.00 85.25 96 ALA A C 1
ATOM 795 O O . ALA A 1 96 ? 2.364 2.730 13.239 1.00 85.25 96 ALA A O 1
ATOM 796 N N . VAL A 1 97 ? 4.208 2.189 14.411 1.00 78.50 97 VAL A N 1
ATOM 797 C CA . VAL A 1 97 ? 3.510 1.942 15.691 1.00 78.50 97 VAL A CA 1
ATOM 798 C C . VAL A 1 97 ? 2.572 3.097 16.059 1.00 78.50 97 VAL A C 1
ATOM 800 O O . VAL A 1 97 ? 1.419 2.855 16.418 1.00 78.50 97 VAL A O 1
ATOM 803 N N . ALA A 1 98 ? 3.028 4.343 15.900 1.00 74.12 98 ALA A N 1
ATOM 804 C CA . ALA A 1 98 ? 2.234 5.538 16.193 1.00 74.12 98 ALA A CA 1
ATOM 805 C C . ALA A 1 98 ? 0.930 5.592 15.377 1.00 74.12 98 ALA A C 1
ATOM 807 O O . ALA A 1 98 ? -0.129 5.926 15.902 1.00 74.12 98 ALA A O 1
ATOM 808 N N . THR A 1 99 ? 0.977 5.189 14.107 1.00 79.56 99 THR A N 1
ATOM 809 C CA . THR A 1 99 ? -0.191 5.159 13.221 1.00 79.56 99 THR A CA 1
ATOM 810 C C . THR A 1 99 ? -1.076 3.937 13.472 1.00 79.56 99 THR A C 1
ATOM 812 O O . THR A 1 99 ? -2.295 4.029 13.322 1.00 79.56 99 THR A O 1
ATOM 815 N N . ARG A 1 100 ? -0.519 2.802 13.925 1.00 72.88 100 ARG A N 1
ATOM 816 C CA . ARG A 1 100 ? -1.312 1.615 14.315 1.00 72.88 100 ARG A CA 1
ATOM 817 C C . ARG A 1 100 ? -2.251 1.883 15.490 1.00 72.88 100 ARG A C 1
ATOM 819 O O . ARG A 1 100 ? -3.243 1.172 15.621 1.00 72.88 100 ARG A O 1
ATOM 826 N N . ALA A 1 101 ? -1.989 2.909 16.305 1.00 72.25 101 ALA A N 1
ATOM 827 C CA . ALA A 1 101 ? -2.881 3.325 17.391 1.00 72.25 101 ALA A CA 1
ATOM 828 C C . ALA A 1 101 ? -4.280 3.747 16.896 1.00 72.25 101 ALA A C 1
ATOM 830 O O . ALA A 1 101 ? -5.251 3.649 17.643 1.00 72.25 101 ALA A O 1
ATOM 831 N N . THR A 1 102 ? -4.415 4.127 15.618 1.00 80.19 102 THR A N 1
ATOM 832 C CA . THR A 1 102 ? -5.722 4.356 14.966 1.00 80.19 102 THR A CA 1
ATOM 833 C C . THR A 1 102 ? -6.564 3.080 14.849 1.00 80.19 102 THR A C 1
ATOM 835 O O . THR A 1 102 ? -7.770 3.137 14.610 1.00 80.19 102 THR A O 1
ATOM 838 N N . GLY A 1 103 ? -5.938 1.911 15.006 1.00 83.00 103 GLY A N 1
ATOM 839 C CA . GLY A 1 103 ? -6.538 0.606 14.781 1.00 83.00 103 GLY A CA 1
ATOM 840 C C . GLY A 1 103 ? -6.569 0.187 13.311 1.00 83.00 103 GLY A C 1
ATOM 841 O O . GLY A 1 103 ? -7.001 -0.930 13.044 1.00 83.00 103 GLY A O 1
ATOM 842 N N . LEU A 1 104 ? -6.117 1.017 12.365 1.00 87.50 104 LEU A N 1
ATOM 843 C CA . LEU A 1 104 ? -6.066 0.653 10.949 1.00 87.50 104 LEU A CA 1
ATOM 844 C C . LEU A 1 104 ? -4.996 -0.418 10.702 1.00 87.50 104 LEU A C 1
ATOM 846 O O . LEU A 1 104 ? -3.848 -0.289 11.131 1.00 87.50 104 LEU A O 1
ATOM 850 N N . GLN A 1 105 ? -5.373 -1.467 9.982 1.00 86.19 105 GLN A N 1
ATOM 851 C CA . GLN A 1 105 ? -4.498 -2.557 9.572 1.00 86.19 105 GLN A CA 1
ATOM 852 C C . GLN A 1 105 ? -4.553 -2.684 8.054 1.00 86.19 105 GLN A C 1
ATOM 854 O O . GLN A 1 105 ? -5.610 -2.514 7.444 1.00 86.19 105 GLN A O 1
ATOM 859 N N . PHE A 1 106 ? -3.414 -2.996 7.437 1.00 89.00 106 PHE A N 1
ATOM 860 C CA . PHE A 1 106 ? -3.367 -3.287 6.012 1.00 89.00 106 PHE A CA 1
ATOM 861 C C . PHE A 1 106 ? -2.444 -4.460 5.712 1.00 89.00 106 PHE A C 1
ATOM 863 O O . PHE A 1 106 ? -1.497 -4.745 6.450 1.00 89.00 106 PHE A O 1
ATOM 870 N N . ASN A 1 107 ? -2.709 -5.129 4.598 1.00 87.75 107 ASN A N 1
ATOM 871 C CA . ASN A 1 107 ? -1.848 -6.171 4.074 1.00 87.75 107 ASN A CA 1
ATOM 872 C C . ASN A 1 107 ? -1.751 -6.036 2.554 1.00 87.75 107 ASN A C 1
ATOM 874 O O . ASN A 1 107 ? -2.735 -5.732 1.890 1.00 87.75 107 ASN A O 1
ATOM 878 N N . LEU A 1 108 ? -0.551 -6.245 2.021 1.00 88.12 108 LEU A N 1
ATOM 879 C CA . LEU A 1 108 ? -0.273 -6.242 0.590 1.00 88.12 108 LEU A CA 1
ATOM 880 C C . LEU A 1 108 ? 0.214 -7.631 0.176 1.00 88.12 108 LEU A C 1
ATOM 882 O O . LEU A 1 108 ? 1.138 -8.165 0.806 1.00 88.12 108 LEU A O 1
ATOM 886 N N . SER A 1 109 ? -0.359 -8.157 -0.901 1.00 84.94 109 SER A N 1
ATOM 887 C CA . SER A 1 109 ? 0.163 -9.308 -1.640 1.00 84.94 109 SER A CA 1
ATOM 888 C C . SER A 1 109 ? 0.177 -9.000 -3.131 1.00 84.94 109 SER A C 1
ATOM 890 O O . SER A 1 109 ? -0.579 -8.152 -3.603 1.00 84.94 109 SER A O 1
ATOM 892 N N . HIS A 1 110 ? 1.071 -9.640 -3.872 1.00 83.75 110 HIS A N 1
ATOM 893 C CA . HIS A 1 110 ? 1.163 -9.474 -5.313 1.00 83.75 110 HIS A CA 1
ATOM 894 C C . HIS A 1 110 ? 1.533 -10.794 -5.979 1.00 83.75 110 HIS A C 1
ATOM 896 O O . HIS A 1 110 ? 2.327 -11.570 -5.452 1.00 83.75 110 HIS A O 1
ATOM 902 N N . CYS A 1 111 ? 1.004 -11.005 -7.175 1.00 79.94 111 CYS A N 1
ATOM 903 C CA . CYS A 1 111 ? 1.322 -12.130 -8.036 1.00 79.94 111 CYS A CA 1
ATOM 904 C C . CYS A 1 111 ? 1.456 -11.591 -9.455 1.00 79.94 111 CYS A C 1
ATOM 906 O O . CYS A 1 111 ? 0.535 -10.954 -9.962 1.00 79.94 111 CYS A O 1
ATOM 908 N N . GLN A 1 112 ? 2.622 -11.811 -10.069 1.00 81.81 112 GLN A N 1
ATOM 909 C CA . GLN A 1 112 ? 2.967 -11.317 -11.406 1.00 81.81 112 GLN A CA 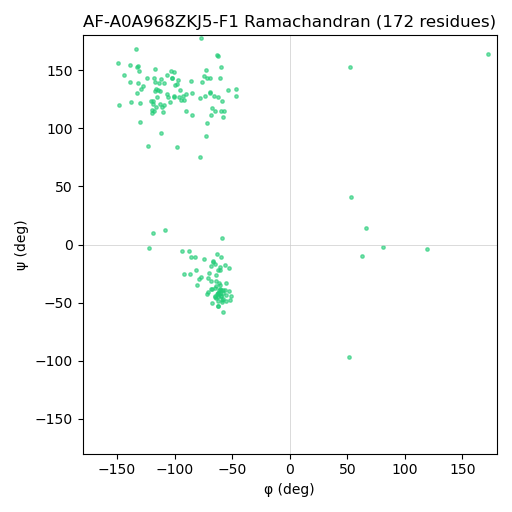1
ATOM 910 C C . GLN A 1 112 ? 2.735 -9.807 -11.574 1.00 81.81 112 GLN A C 1
ATOM 912 O O . GLN A 1 112 ? 3.591 -8.987 -11.218 1.00 81.81 112 GLN A O 1
ATOM 917 N N . ASP A 1 113 ? 1.581 -9.465 -12.134 1.00 83.62 113 ASP A N 1
ATOM 918 C CA . ASP A 1 113 ? 1.221 -8.155 -12.653 1.00 83.62 113 ASP A CA 1
ATOM 919 C C . ASP A 1 113 ? 0.012 -7.578 -11.916 1.00 83.62 113 ASP A C 1
ATOM 921 O O . ASP A 1 113 ? -0.524 -6.552 -12.324 1.00 83.62 113 ASP A O 1
ATOM 925 N N . LEU A 1 114 ? -0.405 -8.213 -10.822 1.00 83.06 114 LEU A N 1
ATOM 926 C CA . LEU A 1 114 ? -1.508 -7.787 -9.978 1.00 83.06 114 LEU A CA 1
ATOM 927 C C . LEU A 1 114 ? -1.040 -7.700 -8.524 1.00 83.06 114 LEU A C 1
ATOM 929 O O . LEU A 1 114 ? -0.350 -8.586 -8.016 1.00 83.06 114 LEU A O 1
ATOM 933 N N . ALA A 1 115 ? -1.437 -6.632 -7.845 1.00 86.12 115 ALA A N 1
ATOM 934 C CA . ALA A 1 115 ? -1.335 -6.494 -6.403 1.00 86.12 115 ALA A CA 1
ATOM 935 C C . ALA A 1 115 ? -2.727 -6.350 -5.790 1.00 86.12 115 ALA A C 1
ATOM 937 O O . ALA A 1 115 ? -3.583 -5.668 -6.348 1.00 86.12 115 ALA A O 1
ATOM 938 N N . ILE A 1 116 ? -2.919 -6.940 -4.612 1.00 86.12 116 ILE A N 1
ATOM 939 C CA . ILE A 1 116 ? -4.073 -6.693 -3.753 1.00 86.12 116 ILE A CA 1
ATOM 940 C C . ILE A 1 116 ? -3.615 -5.994 -2.483 1.00 86.12 116 ILE A C 1
ATOM 942 O O . ILE A 1 116 ? -2.676 -6.438 -1.814 1.00 86.12 116 ILE A O 1
ATOM 946 N N . VAL A 1 117 ? -4.326 -4.927 -2.129 1.00 88.31 117 VAL A N 1
ATOM 947 C CA . VAL A 1 117 ? -4.216 -4.261 -0.833 1.00 88.31 117 VAL A CA 1
ATOM 948 C C . VAL A 1 117 ? -5.505 -4.504 -0.065 1.00 88.31 117 VAL A C 1
ATOM 950 O O . VAL A 1 117 ? -6.579 -4.090 -0.492 1.00 88.31 117 VAL A O 1
ATOM 953 N N . ALA A 1 118 ? -5.395 -5.160 1.080 1.00 87.31 118 ALA A N 1
ATOM 954 C CA . ALA A 1 118 ? -6.493 -5.334 2.011 1.00 87.31 118 ALA A CA 1
ATOM 955 C C . ALA A 1 118 ? -6.364 -4.303 3.139 1.00 87.31 118 ALA A C 1
ATOM 957 O O . ALA A 1 118 ? -5.258 -4.089 3.642 1.00 87.31 118 ALA A O 1
ATOM 958 N N . ILE A 1 119 ? -7.472 -3.674 3.536 1.00 87.75 119 ILE A N 1
ATOM 959 C CA . ILE A 1 119 ? -7.538 -2.671 4.608 1.00 87.75 119 ILE A CA 1
ATOM 960 C C . ILE A 1 119 ? -8.702 -3.014 5.539 1.00 87.75 119 ILE A C 1
ATOM 962 O O . ILE A 1 119 ? -9.815 -3.246 5.073 1.00 87.75 119 ILE A O 1
ATOM 966 N N . ALA A 1 120 ? -8.453 -3.044 6.848 1.00 85.19 120 ALA A N 1
ATOM 967 C CA . ALA A 1 120 ? -9.459 -3.368 7.858 1.00 85.19 120 ALA A CA 1
ATOM 968 C C . ALA A 1 120 ? -9.196 -2.631 9.184 1.00 85.19 120 ALA A C 1
ATOM 970 O O . ALA A 1 120 ? -8.048 -2.284 9.483 1.00 85.19 120 ALA A O 1
ATOM 971 N N . PRO A 1 121 ? -10.222 -2.416 10.022 1.00 83.00 121 PRO A N 1
ATOM 972 C CA . PRO A 1 121 ? -10.035 -1.949 11.387 1.00 83.00 121 PRO A CA 1
ATOM 973 C C . PRO A 1 121 ? -9.778 -3.122 12.345 1.00 83.00 121 PRO A C 1
ATOM 975 O O . PRO A 1 121 ? -10.436 -4.149 12.274 1.00 83.00 121 PRO A O 1
ATOM 978 N N . ARG A 1 122 ? -8.870 -2.939 13.306 1.00 72.75 122 ARG A N 1
ATOM 979 C CA . ARG A 1 122 ? -8.687 -3.727 14.547 1.00 72.75 122 ARG A CA 1
ATOM 980 C C . ARG A 1 122 ? -8.314 -5.215 14.420 1.00 72.75 122 ARG A C 1
ATOM 982 O O . ARG A 1 122 ? -7.941 -5.793 15.438 1.00 72.75 122 ARG A O 1
ATOM 989 N N . TYR A 1 123 ? -8.350 -5.826 13.236 1.00 70.50 123 TYR A N 1
ATOM 990 C CA . TYR A 1 123 ? -8.005 -7.242 13.029 1.00 70.50 123 TYR A CA 1
ATOM 991 C C . TYR A 1 123 ? -6.654 -7.432 12.343 1.00 70.50 123 TYR A C 1
ATOM 993 O O . TYR A 1 123 ? -6.283 -6.673 11.448 1.00 70.50 123 TYR A O 1
ATOM 1001 N N . SER A 1 124 ? -5.938 -8.495 12.714 1.00 69.50 124 SER A N 1
ATOM 1002 C CA . SER A 1 124 ? -4.740 -8.901 11.984 1.00 69.50 124 SER A CA 1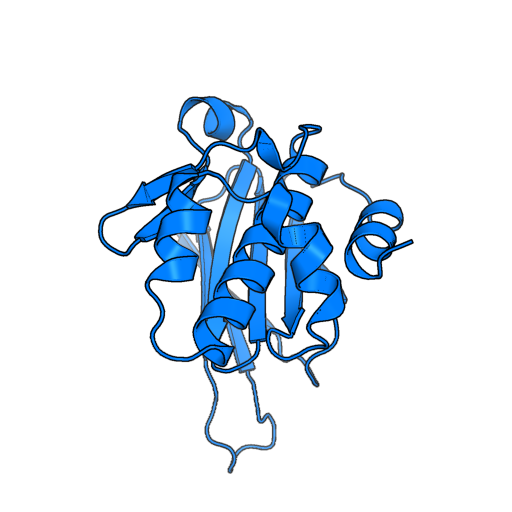
ATOM 1003 C C . SER A 1 124 ? -5.130 -9.407 10.597 1.00 69.50 124 SER A C 1
ATOM 1005 O O . SER A 1 124 ? -5.857 -10.381 10.422 1.00 69.50 124 SER A O 1
ATOM 1007 N N . LEU A 1 125 ? -4.642 -8.717 9.578 1.00 73.56 125 LEU A N 1
ATOM 1008 C CA . LEU A 1 125 ? -5.052 -8.953 8.206 1.00 73.56 125 LEU A CA 1
ATOM 1009 C C . LEU A 1 125 ? -3.953 -9.675 7.432 1.00 73.56 125 LEU A C 1
ATOM 1011 O O . LEU A 1 125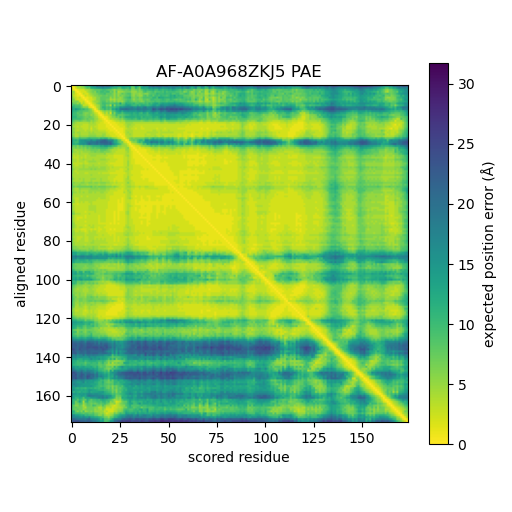 ? -2.809 -9.213 7.390 1.00 73.56 125 LEU A O 1
ATOM 1015 N N . GLY A 1 126 ? -4.312 -10.786 6.796 1.00 76.44 126 GLY A N 1
ATOM 1016 C CA . GLY A 1 126 ? -3.534 -11.430 5.749 1.00 76.44 126 GLY A CA 1
ATOM 1017 C C . GLY A 1 126 ? -4.266 -11.313 4.418 1.00 76.44 126 GLY A C 1
ATOM 1018 O O . GLY A 1 126 ? -5.485 -11.404 4.343 1.00 76.44 126 GLY A O 1
ATOM 1019 N N . VAL A 1 127 ? -3.530 -11.108 3.339 1.00 76.25 127 VAL A N 1
ATOM 1020 C CA . VAL A 1 127 ? -4.049 -11.396 2.005 1.00 76.25 127 VAL A CA 1
ATOM 1021 C C . VAL A 1 127 ? -2.993 -12.199 1.285 1.00 76.25 127 VAL A C 1
ATOM 1023 O O . VAL A 1 127 ? -1.802 -11.914 1.441 1.00 76.25 127 VAL A O 1
ATOM 1026 N N . ASP A 1 128 ? -3.426 -13.214 0.550 1.00 77.56 128 ASP A N 1
ATOM 1027 C CA . ASP A 1 128 ? -2.548 -14.005 -0.286 1.00 77.56 128 ASP A CA 1
ATOM 1028 C C . ASP A 1 128 ? -3.126 -14.102 -1.694 1.00 77.56 128 ASP A C 1
ATOM 1030 O O . ASP A 1 128 ? -4.326 -14.296 -1.888 1.00 77.56 128 ASP A O 1
ATOM 1034 N N . LEU A 1 129 ? -2.277 -13.880 -2.687 1.00 75.00 129 LEU A N 1
ATOM 1035 C CA . LEU A 1 129 ? -2.677 -13.893 -4.085 1.00 75.00 129 LEU A CA 1
ATOM 1036 C C . LEU A 1 129 ? -1.867 -14.979 -4.773 1.00 75.00 129 LEU A C 1
ATOM 1038 O O . LEU A 1 129 ? -0.652 -14.856 -4.916 1.00 75.00 129 LEU A O 1
ATOM 1042 N N . GLU A 1 130 ? -2.560 -16.025 -5.207 1.00 70.31 130 GLU A N 1
ATOM 1043 C CA . GLU A 1 130 ? -1.966 -17.179 -5.864 1.00 70.31 130 GLU A CA 1
ATOM 1044 C C . GLU A 1 130 ? -2.504 -17.291 -7.295 1.00 70.31 130 GLU A C 1
ATOM 1046 O O . GLU A 1 130 ? -3.686 -17.082 -7.575 1.00 70.31 130 GLU A O 1
ATOM 1051 N N . GLN A 1 131 ? -1.629 -17.634 -8.236 1.00 67.19 131 GLN A N 1
ATOM 1052 C CA . GLN A 1 131 ? -2.079 -18.043 -9.557 1.00 67.19 131 GLN A CA 1
ATOM 1053 C C . GLN A 1 131 ? -2.410 -19.533 -9.502 1.00 67.19 131 GLN A C 1
ATOM 1055 O O . GLN A 1 131 ? -1.511 -20.362 -9.353 1.00 67.19 131 GLN A O 1
ATOM 1060 N N . LEU A 1 132 ? -3.693 -19.878 -9.625 1.00 64.31 132 LEU A N 1
ATOM 1061 C CA . LEU A 1 132 ? -4.076 -21.268 -9.849 1.00 64.31 132 LEU A CA 1
ATOM 1062 C C . LEU A 1 132 ? -3.726 -21.674 -11.280 1.00 64.31 132 LEU A C 1
ATOM 1064 O O . LEU A 1 132 ? -3.684 -20.845 -12.188 1.00 64.31 132 LEU A O 1
ATOM 1068 N N . ASN A 1 133 ? -3.434 -22.964 -11.450 1.00 58.72 133 ASN A N 1
ATOM 1069 C CA . ASN A 1 133 ? -3.000 -23.555 -12.710 1.00 58.72 133 ASN A CA 1
ATOM 1070 C C . ASN A 1 133 ? -3.894 -23.078 -13.879 1.00 58.72 133 ASN A C 1
ATOM 1072 O O . ASN A 1 133 ? -5.110 -23.245 -13.788 1.00 58.72 133 ASN A O 1
ATOM 1076 N N . PRO A 1 134 ? -3.326 -22.547 -14.981 1.00 54.66 134 PRO A N 1
ATOM 1077 C CA . PRO A 1 134 ? -4.087 -22.045 -16.132 1.00 54.66 134 PRO A CA 1
ATOM 1078 C C . PRO A 1 134 ? -4.983 -23.094 -16.820 1.00 54.66 134 PRO A C 1
ATOM 1080 O O . PRO A 1 134 ? -5.807 -22.737 -17.655 1.00 54.66 134 PRO A O 1
ATOM 1083 N N . GLN A 1 135 ? -4.841 -24.379 -16.476 1.00 55.97 135 GLN A N 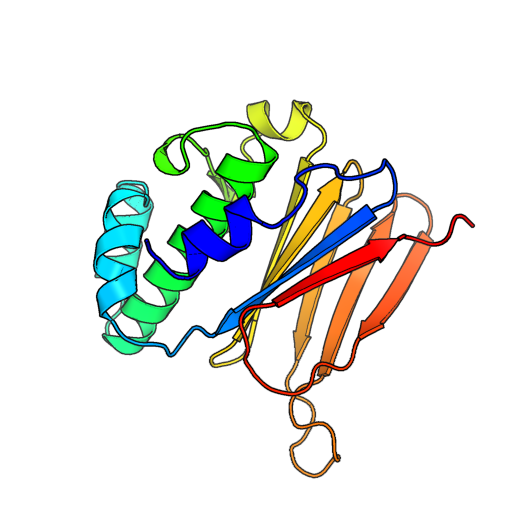1
ATOM 1084 C CA . GLN A 1 135 ? -5.734 -25.472 -16.892 1.00 55.97 135 GLN A CA 1
ATOM 1085 C C . GLN A 1 135 ? -7.092 -25.479 -16.156 1.00 55.97 135 GLN A C 1
ATOM 1087 O O . GLN A 1 135 ? -8.006 -26.197 -16.553 1.00 55.97 135 GLN A O 1
ATOM 1092 N N . VAL A 1 136 ? -7.239 -24.704 -15.078 1.00 53.62 136 VAL A N 1
ATOM 1093 C CA . VAL A 1 136 ? -8.505 -24.494 -14.364 1.00 53.62 136 VAL A CA 1
ATOM 1094 C C . VAL A 1 136 ? -9.107 -23.176 -14.857 1.00 53.62 136 VAL A C 1
ATOM 1096 O O . VAL A 1 136 ? -8.385 -22.196 -15.009 1.00 53.62 136 VAL A O 1
ATOM 1099 N N . SER A 1 137 ? -10.425 -23.123 -15.086 1.00 52.25 137 SER A N 1
ATOM 1100 C CA . SER A 1 137 ? -11.163 -21.992 -15.693 1.00 52.25 137 SER A CA 1
ATOM 1101 C C . SER A 1 137 ? -11.066 -20.631 -14.973 1.00 52.25 137 SER A C 1
ATOM 1103 O O . SER A 1 137 ? -11.730 -19.681 -15.379 1.00 52.25 137 SER A O 1
ATOM 1105 N N . TYR A 1 138 ? -10.249 -20.517 -13.925 1.00 52.94 138 TYR A N 1
ATOM 1106 C CA . TYR A 1 138 ? -10.022 -19.305 -13.143 1.00 52.94 138 TYR A CA 1
ATOM 1107 C C . TYR A 1 138 ? -8.524 -18.967 -13.160 1.00 52.94 138 TYR A C 1
ATOM 1109 O O . TYR A 1 138 ? -7.797 -19.359 -12.244 1.00 52.94 138 TYR A O 1
ATOM 1117 N N . PRO A 1 139 ? -8.038 -18.251 -14.192 1.00 50.59 139 PRO A N 1
ATOM 1118 C CA . PRO A 1 139 ? -6.607 -18.022 -14.414 1.00 50.59 139 PRO A CA 1
ATOM 1119 C C . PRO A 1 139 ? -5.910 -17.222 -13.297 1.00 50.59 139 PRO A C 1
ATOM 1121 O O . PRO A 1 139 ? -4.684 -17.110 -13.301 1.00 50.59 139 PRO A O 1
ATOM 1124 N N . GLN A 1 140 ? -6.667 -16.668 -12.340 1.00 55.94 140 GLN A N 1
ATOM 1125 C CA . GLN A 1 140 ? -6.188 -16.000 -11.127 1.00 55.94 140 GLN A CA 1
ATOM 1126 C C . GLN A 1 140 ? -7.226 -16.223 -10.014 1.00 55.94 140 GLN A C 1
ATOM 1128 O O . GLN A 1 140 ? -8.384 -15.842 -10.171 1.00 55.94 140 GLN A O 1
ATOM 1133 N N . THR A 1 141 ? -6.855 -16.857 -8.898 1.00 57.91 141 THR A N 1
ATOM 1134 C CA . THR A 1 141 ? -7.759 -17.010 -7.744 1.00 57.91 141 THR A CA 1
ATOM 1135 C C . THR A 1 141 ? -7.142 -16.326 -6.542 1.00 57.91 141 THR A C 1
ATOM 1137 O O . THR A 1 141 ? -6.045 -16.665 -6.110 1.00 57.91 141 THR A O 1
ATOM 1140 N N . LEU A 1 142 ? -7.849 -15.347 -5.987 1.00 61.97 142 LEU A N 1
ATOM 1141 C CA . LEU A 1 142 ? -7.401 -14.664 -4.786 1.00 61.97 142 LEU A CA 1
ATOM 1142 C C . LEU A 1 142 ? -7.828 -15.461 -3.550 1.00 61.97 142 LEU A C 1
ATOM 1144 O O . LEU A 1 142 ? -9.001 -15.802 -3.382 1.00 61.97 142 LEU A O 1
ATOM 1148 N N . VAL A 1 143 ? -6.884 -15.708 -2.643 1.00 62.22 143 VAL A N 1
ATOM 1149 C CA . VAL A 1 143 ? -7.161 -16.360 -1.361 1.00 62.22 143 VAL A CA 1
ATOM 1150 C C . VAL A 1 143 ? -6.952 -15.349 -0.240 1.00 62.22 143 VAL A C 1
ATOM 1152 O O . VAL A 1 143 ? -5.846 -15.133 0.256 1.00 62.22 143 VAL A O 1
ATOM 1155 N N . VAL A 1 144 ? -8.032 -14.712 0.208 1.00 59.28 144 VAL A N 1
ATOM 1156 C CA . VAL A 1 144 ? -7.939 -13.714 1.279 1.00 59.28 144 VAL A CA 1
ATOM 1157 C C . VAL A 1 144 ? -8.115 -14.393 2.635 1.00 59.28 144 VAL A C 1
ATOM 1159 O O . VAL A 1 144 ? -9.175 -14.930 2.960 1.00 59.28 144 VAL A O 1
ATOM 1162 N N . ARG A 1 145 ? -7.054 -14.381 3.448 1.00 64.38 145 ARG A N 1
ATOM 1163 C CA . ARG A 1 145 ? -7.034 -15.046 4.759 1.00 64.38 145 ARG A CA 1
ATOM 1164 C C . ARG A 1 145 ? -7.010 -14.031 5.892 1.00 64.38 145 ARG A C 1
ATOM 1166 O O . ARG A 1 145 ? -6.010 -13.351 6.105 1.00 64.38 145 ARG A O 1
ATOM 1173 N N . PHE A 1 146 ? -8.077 -13.979 6.675 1.00 63.12 146 PHE A N 1
ATOM 1174 C CA . PHE A 1 146 ? -8.185 -13.060 7.802 1.00 63.12 146 PHE A CA 1
ATOM 1175 C C . PHE A 1 146 ? -7.817 -13.765 9.102 1.00 63.12 146 PHE A C 1
ATOM 1177 O O . PHE A 1 146 ? -8.176 -14.922 9.320 1.00 63.12 146 PHE A O 1
ATOM 1184 N N . PHE A 1 147 ? -7.117 -13.055 9.986 1.00 60.66 147 PHE A N 1
ATOM 1185 C CA . PHE A 1 147 ? -6.722 -13.584 11.283 1.00 60.66 147 PHE A CA 1
ATOM 1186 C C . PHE A 1 147 ? -7.364 -12.754 12.392 1.00 60.66 147 PHE A C 1
ATOM 1188 O O . PHE A 1 147 ? -7.044 -11.582 12.604 1.00 60.66 147 PHE A O 1
ATOM 1195 N N . ARG A 1 148 ? -8.257 -13.375 13.158 1.00 55.75 148 ARG A N 1
ATOM 1196 C CA . ARG A 1 148 ? -8.717 -12.820 14.431 1.00 55.75 148 ARG A CA 1
ATOM 1197 C C . ARG A 1 148 ? -7.997 -13.552 15.559 1.00 55.75 148 ARG A C 1
ATOM 1199 O O . ARG A 1 148 ? -7.779 -14.759 15.481 1.00 55.75 148 ARG A O 1
ATOM 1206 N N . LEU A 1 149 ? -7.649 -12.839 16.631 1.00 47.25 149 LEU A N 1
ATOM 1207 C CA . LEU A 1 149 ? -7.272 -13.493 17.885 1.00 47.25 149 LEU A CA 1
ATOM 1208 C C . LEU A 1 149 ? -8.457 -14.373 18.334 1.00 47.25 149 LEU A C 1
ATOM 1210 O O . LEU A 1 149 ? -9.508 -13.834 18.677 1.00 47.25 149 LEU A O 1
ATOM 1214 N N . GLY A 1 150 ? -8.304 -15.703 18.266 1.00 51.38 150 GLY A N 1
ATOM 1215 C CA . GLY A 1 150 ? -9.308 -16.682 18.711 1.00 51.38 150 GLY A CA 1
ATOM 1216 C C . GLY A 1 150 ? -9.880 -17.647 17.657 1.00 51.38 150 GLY A C 1
ATOM 1217 O O . GLY A 1 150 ? -10.633 -18.532 18.044 1.00 51.38 150 GLY A O 1
ATOM 1218 N N . GLY A 1 151 ? -9.538 -17.543 16.363 1.00 58.06 151 GLY A N 1
ATOM 1219 C CA . GLY A 1 151 ? -10.001 -18.512 15.350 1.00 58.06 151 GLY A CA 1
ATOM 1220 C C . GLY A 1 151 ? -9.669 -18.150 13.895 1.00 58.06 151 GLY A C 1
ATOM 1221 O O . GLY A 1 151 ? -9.328 -17.007 13.591 1.00 58.06 151 GLY A O 1
ATOM 1222 N N . TRP A 1 152 ? -9.767 -19.136 12.995 1.00 56.84 152 TRP A N 1
ATOM 1223 C CA . TRP A 1 152 ? -9.517 -18.990 11.553 1.00 56.84 152 TRP A CA 1
ATOM 1224 C C . TRP A 1 152 ? -10.818 -18.678 10.803 1.00 56.84 152 TRP A C 1
ATOM 1226 O O . TRP A 1 152 ? -11.775 -19.440 10.907 1.00 56.84 152 TRP A O 1
ATOM 1236 N N . MET A 1 153 ? -10.838 -17.618 9.990 1.00 59.00 153 MET A N 1
ATOM 1237 C CA . MET A 1 153 ? -11.881 -17.398 8.980 1.00 59.00 153 MET A CA 1
ATOM 1238 C C . MET A 1 153 ? -11.215 -17.099 7.636 1.00 59.00 153 MET A C 1
ATOM 1240 O O . MET A 1 153 ? -10.416 -16.170 7.513 1.00 59.00 153 MET A O 1
ATOM 1244 N N . SER A 1 154 ? -11.522 -17.912 6.626 1.00 60.56 154 SER A N 1
ATOM 1245 C CA . SER A 1 154 ? -11.013 -17.737 5.262 1.00 60.56 154 SER A CA 1
ATOM 1246 C C . SER A 1 154 ? -12.171 -17.411 4.334 1.00 60.56 154 SER A C 1
ATOM 1248 O O . SER A 1 154 ? -13.193 -18.094 4.371 1.00 60.56 154 SER A O 1
ATOM 1250 N N . PHE A 1 155 ? -11.998 -16.387 3.502 1.00 60.66 155 PHE A N 1
ATOM 1251 C CA . PHE A 1 155 ? -12.929 -16.073 2.426 1.00 60.66 155 PHE A CA 1
ATOM 1252 C C . PHE A 1 155 ? -12.199 -16.244 1.096 1.00 60.66 155 PHE A C 1
ATOM 1254 O O . PHE A 1 155 ? -11.072 -15.779 0.918 1.00 60.66 155 PHE A O 1
ATOM 1261 N N . TYR A 1 156 ? -12.847 -16.921 0.157 1.00 60.25 156 TYR A N 1
ATOM 1262 C CA . TYR A 1 156 ? -12.331 -17.102 -1.193 1.00 60.25 156 TYR A CA 1
ATOM 1263 C C . TYR A 1 156 ? -13.097 -16.160 -2.107 1.00 60.25 156 TYR A C 1
ATOM 1265 O O . TYR A 1 156 ? -14.325 -16.215 -2.162 1.00 60.25 156 TYR A O 1
ATOM 1273 N N . ALA A 1 157 ? -12.374 -15.287 -2.797 1.00 60.78 157 ALA A N 1
ATOM 1274 C CA . ALA A 1 157 ? -12.953 -14.398 -3.787 1.00 60.78 157 ALA A CA 1
ATOM 1275 C C . ALA A 1 157 ? -12.288 -14.691 -5.130 1.00 60.78 157 ALA A C 1
ATOM 1277 O O . ALA A 1 157 ? -11.065 -14.652 -5.262 1.00 60.78 157 ALA A O 1
ATOM 1278 N N . VAL A 1 158 ? -13.101 -15.017 -6.129 1.00 58.97 158 VAL A N 1
ATOM 1279 C CA . VAL A 1 158 ? -12.630 -15.174 -7.503 1.00 58.97 158 VAL A CA 1
ATOM 1280 C C . VAL A 1 158 ? -12.844 -13.848 -8.207 1.00 58.97 158 VAL A C 1
ATOM 1282 O O . VAL A 1 158 ? -13.962 -13.336 -8.238 1.00 58.97 158 VAL A O 1
ATOM 1285 N N . TYR A 1 159 ? -11.773 -13.304 -8.774 1.00 59.50 159 TYR A N 1
ATOM 1286 C CA . TYR A 1 159 ? -11.814 -12.031 -9.472 1.00 59.50 159 TYR A CA 1
ATOM 1287 C C . TYR A 1 159 ? -11.485 -12.215 -10.950 1.00 59.50 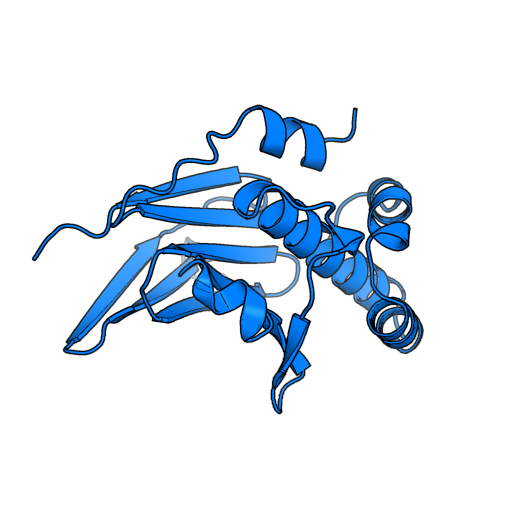159 TYR A C 1
ATOM 1289 O O . TYR A 1 159 ? -10.388 -12.676 -11.270 1.00 59.50 159 TYR A O 1
ATOM 1297 N N . PRO A 1 160 ? -12.418 -11.881 -11.857 1.00 51.97 160 PRO A N 1
ATOM 1298 C CA . PRO A 1 160 ? -12.128 -11.852 -13.280 1.00 51.97 160 PRO A CA 1
ATOM 1299 C C . PRO A 1 160 ? -11.360 -10.570 -13.642 1.00 51.97 160 PRO A C 1
ATOM 1301 O O . PRO A 1 160 ? -11.838 -9.476 -13.359 1.00 51.97 160 PRO A O 1
ATOM 1304 N N . GLU A 1 161 ? -10.210 -10.758 -14.297 1.00 55.31 161 GLU A N 1
ATOM 1305 C CA . GLU A 1 161 ? -9.306 -9.771 -14.921 1.00 55.31 161 GLU A CA 1
ATOM 1306 C C . GLU A 1 161 ? -8.812 -8.561 -14.094 1.00 55.31 161 GLU A C 1
ATOM 1308 O O . GLU A 1 161 ? -9.428 -8.066 -13.155 1.00 55.31 161 GLU A O 1
ATOM 1313 N N . ALA A 1 162 ? -7.624 -8.075 -14.474 1.00 58.34 162 ALA A N 1
ATOM 1314 C CA . ALA A 1 162 ? -6.874 -7.029 -13.785 1.00 58.34 162 ALA A CA 1
ATOM 1315 C C . ALA A 1 162 ? -7.431 -5.620 -14.074 1.00 58.34 162 ALA A C 1
ATOM 1317 O O . ALA A 1 162 ? -6.821 -4.826 -14.794 1.00 58.34 162 ALA A O 1
ATOM 1318 N N . ASP A 1 163 ? -8.565 -5.289 -13.463 1.00 63.44 163 ASP A N 1
ATOM 1319 C CA . ASP A 1 163 ? -9.093 -3.926 -13.389 1.00 63.44 163 ASP A CA 1
ATOM 1320 C C . ASP A 1 163 ? -8.865 -3.303 -12.009 1.00 63.44 163 ASP A C 1
ATOM 1322 O O . ASP A 1 163 ? -8.868 -3.975 -10.980 1.00 63.44 163 ASP A O 1
ATOM 1326 N N . LEU A 1 164 ? -8.700 -1.977 -11.974 1.00 63.34 164 LEU A N 1
ATOM 1327 C CA . LEU A 1 164 ? -8.646 -1.238 -10.714 1.00 63.34 164 LEU A CA 1
ATOM 1328 C C . LEU A 1 164 ? -10.056 -1.205 -10.102 1.00 63.34 164 LEU A C 1
ATOM 1330 O O . LEU A 1 164 ? -10.915 -0.463 -10.582 1.00 63.34 164 LEU A O 1
ATOM 1334 N N . ARG A 1 165 ? -10.295 -2.017 -9.069 1.00 71.31 165 ARG A N 1
ATOM 1335 C CA . ARG A 1 165 ? -11.586 -2.118 -8.372 1.00 71.31 165 ARG A CA 1
ATOM 1336 C C . ARG A 1 165 ? -11.403 -2.077 -6.862 1.00 71.31 165 ARG A C 1
ATOM 1338 O O . ARG A 1 165 ? -10.355 -2.458 -6.335 1.00 71.31 165 ARG A O 1
ATOM 1345 N N . SER A 1 166 ? -12.442 -1.595 -6.199 1.00 71.75 166 SER A N 1
ATOM 1346 C CA . SER A 1 166 ? -12.579 -1.545 -4.750 1.00 71.75 166 SER A CA 1
ATOM 1347 C C . SER A 1 166 ? -13.805 -2.359 -4.360 1.00 71.75 166 SER A C 1
ATOM 1349 O O . SER A 1 166 ? -14.925 -1.994 -4.723 1.00 71.75 166 SER A O 1
ATOM 1351 N N . ASP A 1 167 ? -13.588 -3.437 -3.623 1.00 74.62 167 ASP A N 1
ATOM 1352 C CA . ASP A 1 167 ? -14.651 -4.308 -3.139 1.00 74.62 167 ASP A CA 1
ATOM 1353 C C . ASP A 1 167 ? -14.725 -4.228 -1.616 1.00 74.62 167 ASP A C 1
ATOM 1355 O O . ASP A 1 167 ? -13.702 -4.203 -0.923 1.00 74.62 167 ASP A O 1
ATOM 1359 N N . VAL A 1 168 ? -15.946 -4.201 -1.088 1.00 70.88 168 VAL A N 1
ATOM 1360 C CA . VAL A 1 168 ? -16.200 -4.158 0.353 1.00 70.88 168 VAL A CA 1
ATOM 1361 C C . VAL A 1 168 ? -16.769 -5.496 0.792 1.00 70.88 168 VAL A C 1
ATOM 1363 O O . VAL A 1 168 ? -17.848 -5.897 0.361 1.00 70.88 168 VAL A O 1
ATOM 1366 N N . PHE A 1 169 ? -16.060 -6.160 1.696 1.00 71.25 169 PHE A N 1
ATOM 1367 C CA . PHE A 1 169 ? -16.518 -7.366 2.372 1.00 71.25 169 PHE A CA 1
ATOM 1368 C C . PHE A 1 169 ? -16.815 -7.025 3.820 1.00 71.25 169 PHE A C 1
ATOM 1370 O O . PHE A 1 169 ? -16.059 -6.303 4.465 1.00 71.25 169 PHE A O 1
ATOM 1377 N N . GLN A 1 170 ? -17.901 -7.558 4.359 1.00 65.00 170 GLN A N 1
ATOM 1378 C CA . GLN A 1 170 ? -18.133 -7.527 5.796 1.00 65.00 170 GLN A CA 1
ATOM 1379 C C . GLN A 1 170 ? -17.746 -8.889 6.349 1.00 65.00 170 GLN A C 1
ATOM 1381 O O . GLN A 1 170 ? -18.202 -9.915 5.839 1.00 65.00 170 GLN A O 1
ATOM 1386 N N . ALA A 1 171 ? -16.894 -8.907 7.375 1.00 58.91 171 ALA A N 1
ATOM 1387 C CA . ALA A 1 171 ? -16.774 -10.103 8.189 1.00 58.91 171 ALA A CA 1
ATOM 1388 C C . ALA A 1 171 ? -18.166 -10.369 8.775 1.00 58.91 171 ALA A C 1
ATOM 1390 O O . ALA A 1 171 ? -18.693 -9.522 9.496 1.00 58.91 171 ALA A O 1
ATOM 1391 N N . LEU A 1 172 ? -18.786 -11.490 8.393 1.00 50.47 172 LEU A N 1
ATOM 1392 C CA . LEU A 1 172 ? -20.040 -11.918 9.000 1.00 50.47 172 LEU A CA 1
ATOM 1393 C C . LEU A 1 172 ? -19.776 -12.090 10.495 1.00 50.47 172 LEU A C 1
ATOM 1395 O O . LEU A 1 172 ? -18.843 -12.804 10.871 1.00 50.47 172 LEU A O 1
ATOM 1399 N N . ASP A 1 173 ? -20.552 -11.386 11.317 1.00 42.09 173 ASP A N 1
ATOM 1400 C CA . ASP A 1 173 ? -20.523 -11.566 12.762 1.00 42.09 173 ASP A CA 1
ATOM 1401 C C . ASP A 1 173 ? -20.829 -13.044 13.049 1.00 42.09 173 ASP A C 1
ATOM 1403 O O . ASP A 1 173 ? -21.902 -13.543 12.704 1.00 42.09 173 ASP A O 1
ATOM 1407 N N . ALA A 1 174 ? -19.845 -13.747 13.609 1.00 40.75 174 ALA A N 1
ATOM 1408 C CA . ALA A 1 174 ? -20.030 -15.039 14.257 1.00 40.75 174 ALA A CA 1
ATOM 1409 C C . ALA A 1 174 ? -20.179 -14.813 15.762 1.00 40.75 174 ALA A C 1
ATOM 1411 O O . ALA A 1 174 ? -19.369 -14.020 16.311 1.00 40.75 174 ALA A O 1
#

Secondary structure (DSSP, 8-state):
--HHHHHHHHS-----TTEEEEEEEESSS-THHHHHHGGGS-HHHHHHHHT-SSHHHHHHHHHHHHHHHHHHHHHHTS-GGG-PEEE-TT--EEE-HHHHTT-EEEEEEEETTEEEEEEEESSEE--EEE---TTSS-S-EEEEEEEETTEEEEEEEE--S----EEEEE----

Foldseek 3Di:
DDPLLVVLVPDDLDFDQFKKKKWKAFLPDDLVVLVVLQVLDDPVLNVVLVPDPDPSVSSSSSRVLSSVLVSVCSNQVHRSSPQDWDADPVRFTWGDPVSCVQQKGWGWEDDDRMIMIMIHGNWHWDWYWDQDDPVDPQRTWTWTWTDHVPDTDTDTDRDPDRDGDMDMDGDPDD

Radius of gyration: 15.91 Å; Cα contacts (8 Å, |Δi|>4): 298; chains: 1; bounding box: 39×40×37 Å

pLDDT: mean 77.06, std 13.93, range [40.75, 95.75]

Solvent-accessible surface area (backbone atoms only — not comparable to full-atom values): 9982 Å² total; per-residue (Å²): 133,56,71,71,61,50,57,56,72,76,46,84,71,76,67,47,86,51,29,34,41,40,35,38,40,51,38,80,63,75,69,73,58,41,69,69,25,52,80,36,45,51,71,70,52,50,52,56,37,69,68,44,88,47,68,66,60,22,50,29,48,41,41,56,50,25,48,51,26,48,50,50,9,59,66,66,76,42,61,32,58,73,59,56,68,39,70,50,101,82,69,51,76,39,70,27,73,80,58,38,73,77,32,60,34,64,24,74,28,61,45,101,51,39,33,42,40,39,39,31,46,76,44,56,58,46,46,44,49,47,72,42,62,76,90,42,102,47,66,41,37,39,45,40,38,43,41,49,99,91,55,88,51,76,51,80,48,79,60,84,73,83,52,78,47,79,47,81,46,66,60,77,89,126

Sequence (174 aa):
MHRLTGLLKDHPVRLSKTAIHLWQLPLLQATAENLFLWPLLSVDEQERAKRFVRRQDQEKFVRARGFVRLLLGHYLSLPPAEVVFEYGLRGKPQLAVATRATGLQFNLSHCQDLAIVAIAPRYSLGVDLEQLNPQVSYPQTLVVRFFRLGGWMSFYAVYPEADLRSDVFQALDA

Near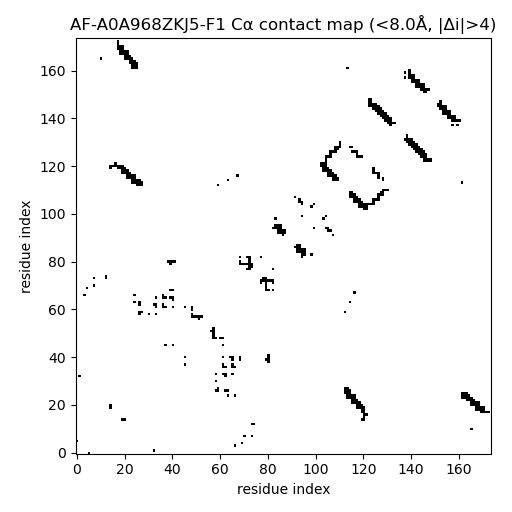est PDB structures (foldseek):
  2byd-assembly1_A  TM=7.953E-01  e=2.200E-06  Homo sapiens
  1qr0-assembly1_A  TM=8.120E-01  e=1.009E-05  Bacillus subtilis
  2cg5-assembly1_A  TM=7.488E-01  e=3.727E-06  Homo sapiens
  2c43-assembly1_A  TM=7.916E-01  e=2.428E-05  Homo sapiens
  1fte-assembly1_C  TM=7.052E-01  e=1.330E-01  Streptococcus pneumoniae